Protein AF-A0A7W1BQR5-F1 (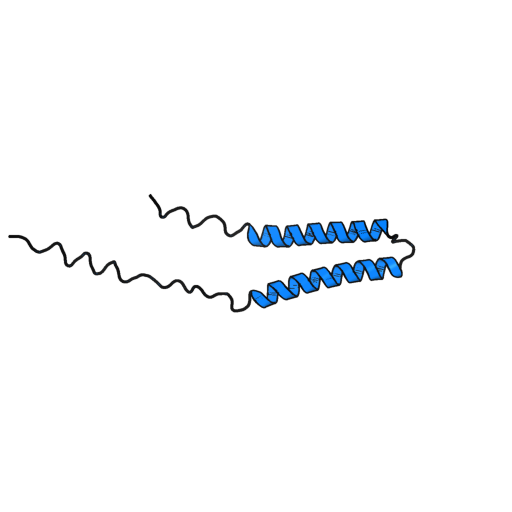afdb_monomer_lite)

Radius of gyration: 26.69 Å; chains: 1; bounding box: 59×12×80 Å

Structure (mmCIF, N/CA/C/O backbone):
data_AF-A0A7W1BQR5-F1
#
_entry.id   AF-A0A7W1BQR5-F1
#
loop_
_atom_site.group_PDB
_atom_site.id
_atom_site.type_symbol
_atom_site.label_atom_id
_atom_site.label_alt_id
_atom_site.label_comp_id
_atom_site.label_asym_id
_atom_site.label_entity_id
_atom_site.label_seq_id
_atom_site.pdbx_PDB_ins_code
_atom_site.Cartn_x
_atom_site.Cartn_y
_atom_site.Cartn_z
_atom_site.occupancy
_atom_site.B_iso_or_equiv
_atom_site.auth_seq_id
_atom_site.auth_comp_id
_atom_site.auth_asym_id
_atom_site.auth_atom_id
_atom_site.pdbx_PDB_model_num
ATOM 1 N N . MET A 1 1 ? -44.111 0.264 63.629 1.00 51.00 1 MET A N 1
ATOM 2 C CA . MET A 1 1 ? -44.619 -0.462 62.447 1.00 51.00 1 MET A CA 1
ATOM 3 C C . MET A 1 1 ? -44.496 0.475 61.256 1.00 51.00 1 MET A C 1
ATOM 5 O O . MET A 1 1 ? -45.306 1.379 61.117 1.00 51.00 1 MET A O 1
ATOM 9 N N . ALA A 1 2 ? -43.392 0.365 60.515 1.00 44.53 2 ALA A N 1
ATOM 10 C CA . ALA A 1 2 ? -43.018 1.267 59.430 1.00 44.53 2 ALA A CA 1
ATOM 11 C C . ALA A 1 2 ? -42.743 0.429 58.176 1.00 44.53 2 ALA A C 1
ATOM 13 O O . ALA A 1 2 ? -41.724 -0.246 58.097 1.00 44.53 2 ALA A O 1
ATOM 14 N N . THR A 1 3 ? -43.663 0.461 57.217 1.00 59.91 3 THR A N 1
ATOM 15 C CA . THR A 1 3 ? -43.497 -0.097 55.867 1.00 59.91 3 THR A CA 1
ATOM 16 C C . THR A 1 3 ? -43.690 1.048 54.877 1.00 59.91 3 THR A C 1
ATOM 18 O O . THR A 1 3 ? -44.745 1.213 54.274 1.00 59.91 3 THR A O 1
ATOM 21 N N . ARG A 1 4 ? -42.689 1.927 54.794 1.00 55.97 4 ARG A N 1
ATOM 22 C CA . ARG A 1 4 ? -42.625 3.031 53.821 1.00 55.97 4 ARG A CA 1
ATOM 23 C C . ARG A 1 4 ? -41.173 3.257 53.401 1.00 55.97 4 ARG A C 1
ATOM 25 O O . ARG A 1 4 ? -40.630 4.338 53.562 1.00 55.97 4 ARG A O 1
ATOM 32 N N . GLY A 1 5 ? -40.517 2.185 52.968 1.00 54.16 5 GLY A N 1
ATOM 33 C CA . GLY A 1 5 ? -39.136 2.236 52.473 1.00 54.16 5 GLY A CA 1
ATOM 34 C C . GLY A 1 5 ? -38.880 1.340 51.263 1.00 54.16 5 GLY A C 1
ATOM 35 O O . GLY A 1 5 ? -37.740 1.202 50.835 1.00 54.16 5 GLY A O 1
ATOM 36 N N . GLU A 1 6 ? -39.920 0.703 50.724 1.00 59.22 6 GLU A N 1
ATOM 37 C CA . GLU A 1 6 ? -39.771 -0.305 49.669 1.00 59.22 6 GLU A CA 1
ATOM 38 C C . GLU A 1 6 ? -40.239 0.208 48.304 1.00 59.22 6 GLU A C 1
ATOM 40 O O . GLU A 1 6 ? -39.692 -0.207 47.292 1.00 59.22 6 GLU A O 1
ATOM 45 N N . ASN A 1 7 ? -41.148 1.190 48.268 1.00 59.38 7 ASN A N 1
ATOM 46 C CA . ASN A 1 7 ? -41.784 1.628 47.022 1.00 59.38 7 ASN A CA 1
ATOM 47 C C . ASN A 1 7 ? -40.962 2.646 46.200 1.00 59.38 7 ASN A C 1
ATOM 49 O O . ASN A 1 7 ? -41.275 2.901 45.044 1.00 59.38 7 ASN A O 1
ATOM 53 N N . GLU A 1 8 ? -39.899 3.230 46.763 1.00 57.72 8 GLU A N 1
ATOM 54 C CA . GLU A 1 8 ? -39.029 4.188 46.052 1.00 57.72 8 GLU A CA 1
ATOM 55 C C . GLU A 1 8 ? -37.842 3.527 45.336 1.00 57.72 8 GLU A C 1
ATOM 57 O O . GLU A 1 8 ? -37.199 4.163 44.507 1.00 57.72 8 GLU A O 1
ATOM 62 N N . ARG A 1 9 ? -37.570 2.238 45.586 1.00 57.38 9 ARG A N 1
ATOM 63 C CA . ARG A 1 9 ? -36.411 1.532 45.002 1.00 57.38 9 ARG A CA 1
ATOM 64 C C . ARG A 1 9 ? -36.700 0.820 43.680 1.00 57.38 9 ARG A C 1
ATOM 66 O O . ARG A 1 9 ? -35.767 0.368 43.017 1.00 57.38 9 ARG A O 1
ATOM 73 N N . ASP A 1 10 ? -37.965 0.737 43.282 1.00 55.28 10 ASP A N 1
ATOM 74 C CA . ASP A 1 10 ? -38.367 -0.006 42.083 1.00 55.28 10 ASP A CA 1
ATOM 75 C C . ASP A 1 10 ? -38.526 0.879 40.840 1.00 55.28 10 ASP A C 1
ATOM 77 O O . ASP A 1 10 ? -38.438 0.389 39.714 1.00 55.28 10 ASP A O 1
ATOM 81 N N . HIS A 1 11 ? -38.636 2.199 41.007 1.00 54.50 11 HIS A N 1
ATOM 82 C CA . HIS A 1 11 ? -38.766 3.125 39.878 1.00 54.50 11 HIS A CA 1
ATOM 83 C C . HIS A 1 11 ? -37.436 3.485 39.191 1.00 54.50 11 HIS A C 1
ATOM 85 O O . HIS A 1 11 ? -37.448 3.977 38.062 1.00 54.50 11 HIS A O 1
ATOM 91 N N . GLU A 1 12 ? -36.288 3.186 39.805 1.00 56.00 12 GLU A N 1
ATOM 92 C CA . GLU A 1 12 ? -34.965 3.489 39.235 1.00 56.00 12 GLU A CA 1
ATOM 93 C C . GLU A 1 12 ? -34.409 2.353 38.349 1.00 56.00 12 GLU A C 1
ATOM 95 O O . GLU A 1 12 ? -33.522 2.564 37.524 1.00 56.00 12 GLU A O 1
ATOM 100 N N . ARG A 1 13 ? -34.991 1.147 38.419 1.00 57.47 13 ARG A N 1
ATOM 101 C CA . ARG A 1 13 ? -34.491 -0.052 37.716 1.00 57.47 13 ARG A CA 1
ATOM 102 C C . ARG A 1 13 ? -35.036 -0.286 36.303 1.00 57.47 13 ARG A C 1
ATOM 104 O O . ARG A 1 13 ? -34.784 -1.341 35.731 1.00 57.47 13 ARG A O 1
ATOM 111 N N . VAL A 1 14 ? -35.755 0.670 35.708 1.00 58.78 14 VAL A N 1
ATOM 112 C CA . VAL A 1 14 ? -36.409 0.466 34.390 1.00 58.78 14 VAL A CA 1
ATOM 113 C C . VAL A 1 14 ? -35.995 1.495 33.332 1.00 58.78 14 VAL A C 1
ATOM 115 O O . VAL A 1 14 ? -36.577 1.573 32.255 1.00 58.78 14 VAL A O 1
ATOM 118 N N . ARG A 1 15 ? -34.923 2.260 33.561 1.00 59.22 15 ARG A N 1
ATOM 119 C CA . ARG A 1 15 ? -34.287 3.056 32.495 1.00 59.22 15 ARG A CA 1
ATOM 120 C C . ARG A 1 15 ? -32.895 2.551 32.157 1.00 59.22 15 ARG A C 1
ATOM 122 O O . ARG A 1 15 ? -31.963 3.322 31.953 1.00 59.22 15 ARG A O 1
ATOM 129 N N . GLY A 1 16 ? -32.798 1.233 31.992 1.00 55.66 16 GLY A N 1
ATOM 130 C CA . GLY A 1 16 ? -31.857 0.648 31.047 1.00 55.66 16 GLY A CA 1
ATOM 131 C C . GLY A 1 16 ? -32.209 1.159 29.655 1.00 55.66 16 GLY A C 1
ATOM 132 O O . GLY A 1 16 ? -32.945 0.517 28.912 1.00 55.66 16 GLY A O 1
ATOM 133 N N . VAL A 1 17 ? -31.734 2.362 29.332 1.00 59.06 17 VAL A N 1
ATOM 134 C CA . VAL A 1 17 ? -31.700 2.871 27.969 1.00 59.06 17 VAL A CA 1
ATOM 135 C C . VAL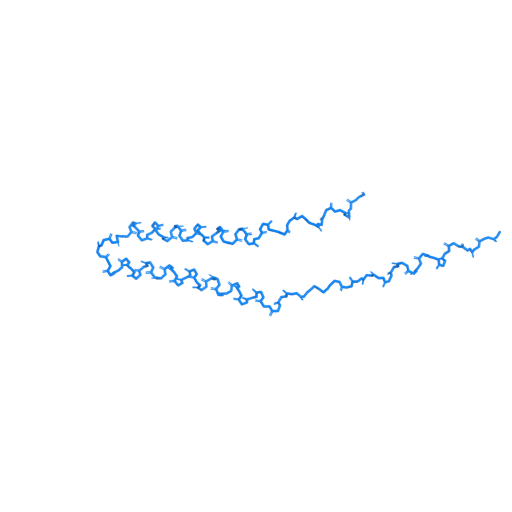 A 1 17 ? -30.931 1.826 27.181 1.00 59.06 17 VAL A C 1
ATOM 137 O O . VAL A 1 17 ? -29.716 1.690 27.334 1.00 59.06 17 VAL A O 1
ATOM 140 N N . VAL A 1 18 ? -31.662 1.045 26.389 1.00 61.59 18 VAL A N 1
ATOM 141 C CA . VAL A 1 18 ? -31.105 0.182 25.357 1.00 61.59 18 VAL A CA 1
ATOM 142 C C . VAL A 1 18 ? -30.299 1.110 24.458 1.00 61.59 18 VAL A C 1
ATOM 144 O O . VAL A 1 18 ? -30.844 1.790 23.592 1.00 61.59 18 VAL A O 1
ATOM 147 N N . ARG A 1 19 ? -28.993 1.223 24.728 1.00 61.72 19 ARG A N 1
ATOM 148 C CA . ARG A 1 19 ? -28.071 1.916 23.834 1.00 61.72 19 ARG A CA 1
ATOM 149 C C . ARG A 1 19 ? -28.170 1.166 22.507 1.00 61.72 19 ARG A C 1
ATOM 151 O O . ARG A 1 19 ? -27.981 -0.054 22.532 1.00 61.72 19 ARG A O 1
ATOM 158 N N . PRO A 1 20 ? -28.485 1.828 21.381 1.00 52.94 20 PRO A N 1
ATOM 159 C CA . PRO A 1 20 ? -28.547 1.154 20.096 1.00 52.94 20 PRO A CA 1
ATOM 160 C C . PRO A 1 20 ? -27.177 0.536 19.821 1.00 52.94 20 PRO A C 1
ATOM 162 O O . PRO A 1 20 ? -26.203 1.225 19.521 1.00 52.94 20 PRO A O 1
ATOM 165 N N . ARG A 1 21 ? -27.081 -0.783 19.987 1.00 60.88 21 ARG A N 1
ATOM 166 C CA . ARG A 1 21 ? -25.900 -1.578 19.658 1.00 60.88 21 ARG A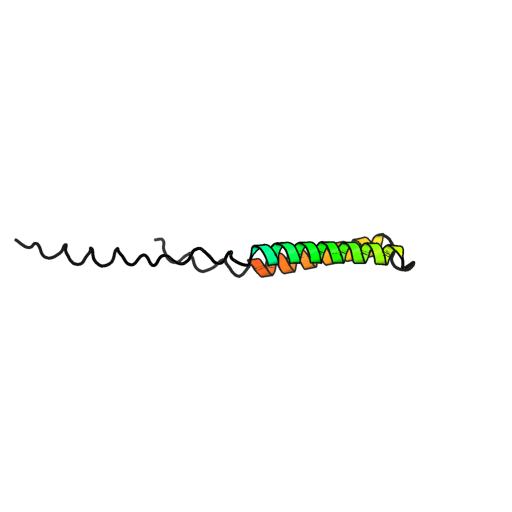 CA 1
ATOM 167 C C . ARG A 1 21 ? -25.985 -1.920 18.175 1.00 60.88 21 ARG A C 1
ATOM 169 O O . ARG A 1 21 ? -26.156 -3.070 17.800 1.00 60.88 21 ARG A O 1
ATOM 176 N N . GLY A 1 22 ? -25.987 -0.883 17.350 1.00 61.62 22 GLY A N 1
ATOM 177 C CA . GLY A 1 22 ? -26.299 -1.003 15.936 1.00 61.62 22 GLY A CA 1
ATOM 178 C C . GLY A 1 22 ? -25.907 0.263 15.206 1.00 61.62 22 GLY A C 1
ATOM 179 O O . GLY A 1 22 ? -26.743 1.101 14.909 1.00 61.62 22 GLY A O 1
ATOM 180 N N . VAL A 1 23 ? -24.614 0.407 14.939 1.00 55.72 23 VAL A N 1
ATOM 181 C CA . VAL A 1 23 ? -24.140 1.265 13.845 1.00 55.72 23 VAL A CA 1
ATOM 182 C C . VAL A 1 23 ? -23.152 0.454 13.007 1.00 55.72 23 VAL A C 1
ATOM 184 O O . VAL A 1 23 ? -22.022 0.857 12.742 1.00 55.72 23 VAL A O 1
ATOM 187 N N . ASP A 1 24 ? -23.596 -0.743 12.621 1.00 55.12 24 ASP A N 1
ATOM 188 C CA . ASP A 1 24 ? -22.925 -1.616 11.653 1.00 55.12 24 ASP A CA 1
ATOM 189 C C . ASP A 1 24 ? -23.484 -1.431 10.228 1.00 55.12 24 ASP A C 1
ATOM 191 O O . ASP A 1 24 ? -23.102 -2.149 9.311 1.00 55.12 24 ASP A O 1
ATOM 195 N N . GLU A 1 25 ? -24.343 -0.436 9.989 1.00 57.28 25 GLU A N 1
ATOM 196 C CA . GLU A 1 25 ? -25.103 -0.306 8.731 1.00 57.28 25 GLU A CA 1
ATOM 197 C C . GLU A 1 25 ? -24.301 0.277 7.552 1.00 57.28 25 GLU A C 1
ATOM 199 O O . GLU A 1 25 ? -24.810 0.442 6.447 1.00 57.28 25 GLU A O 1
ATOM 204 N N . THR A 1 26 ? -23.011 0.567 7.732 1.00 58.41 26 THR A N 1
ATOM 205 C CA . THR A 1 26 ? -22.120 0.943 6.609 1.00 58.41 26 THR A CA 1
ATOM 206 C C . THR A 1 26 ? -20.647 0.596 6.845 1.00 58.41 26 THR A C 1
ATOM 208 O O . THR A 1 26 ? -19.798 0.806 5.979 1.00 58.41 26 THR A O 1
ATOM 211 N N . LYS A 1 27 ? -20.308 0.023 8.009 1.00 53.28 27 LYS A N 1
ATOM 212 C CA . LYS A 1 27 ? -18.920 -0.267 8.417 1.00 53.28 27 LYS A CA 1
ATOM 213 C C . LYS A 1 27 ? -18.269 -1.360 7.561 1.00 53.28 27 LYS A C 1
ATOM 215 O O . LYS A 1 27 ? -17.060 -1.323 7.337 1.00 53.28 27 LYS A O 1
ATOM 220 N N . ALA A 1 28 ? -19.059 -2.305 7.049 1.00 57.66 28 ALA A N 1
ATOM 221 C CA . ALA A 1 28 ? -18.563 -3.395 6.209 1.00 57.66 28 ALA A CA 1
ATOM 222 C C . ALA A 1 28 ? -18.059 -2.913 4.834 1.00 57.66 28 ALA A C 1
ATOM 224 O O . ALA A 1 28 ? -17.065 -3.439 4.325 1.00 57.66 28 ALA A O 1
ATOM 225 N N . ALA A 1 29 ? -18.695 -1.882 4.264 1.00 58.00 29 ALA A N 1
ATOM 226 C CA . ALA A 1 29 ? -18.304 -1.324 2.972 1.00 58.00 29 ALA A CA 1
ATOM 227 C C . ALA A 1 29 ? -16.929 -0.645 3.052 1.00 58.00 29 ALA A C 1
ATOM 229 O O . ALA A 1 29 ? -16.048 -0.982 2.265 1.00 58.00 29 ALA A O 1
ATOM 230 N N . PHE A 1 30 ? -16.705 0.204 4.065 1.00 59.22 30 PHE A N 1
ATOM 231 C CA . PHE A 1 30 ? -15.407 0.856 4.297 1.00 59.22 30 PHE A CA 1
ATOM 232 C C . PHE A 1 30 ? -14.265 -0.146 4.476 1.00 59.22 30 PHE A C 1
ATOM 234 O O . PHE A 1 30 ? -13.174 0.042 3.949 1.00 59.22 30 PHE A O 1
ATOM 241 N N . LYS A 1 31 ? -14.520 -1.255 5.176 1.00 62.34 31 LYS A N 1
ATOM 242 C CA . LYS A 1 31 ? -13.504 -2.288 5.401 1.00 62.34 31 LYS A CA 1
ATOM 243 C C . LYS A 1 31 ? -13.078 -2.987 4.105 1.00 62.34 31 LYS A C 1
ATOM 245 O O . LYS A 1 31 ? -11.929 -3.403 3.987 1.00 62.34 31 LYS A O 1
ATOM 250 N N . THR A 1 32 ? -13.995 -3.121 3.149 1.00 69.25 32 THR A N 1
ATOM 251 C CA . THR A 1 32 ? -13.736 -3.790 1.868 1.00 69.25 32 THR A CA 1
ATOM 252 C C . THR A 1 32 ? -13.091 -2.833 0.869 1.00 69.25 32 THR A C 1
ATOM 254 O O . THR A 1 32 ? -12.108 -3.202 0.230 1.00 69.25 32 THR A O 1
ATOM 257 N N . THR A 1 33 ? -13.571 -1.587 0.781 1.00 74.75 33 THR A N 1
ATOM 258 C CA . THR A 1 33 ? -12.978 -0.565 -0.097 1.00 74.75 33 THR A CA 1
ATOM 259 C C . THR A 1 33 ? -11.548 -0.217 0.306 1.00 74.75 33 THR A C 1
ATOM 261 O O . THR A 1 33 ? -10.710 -0.014 -0.565 1.00 74.75 33 THR A O 1
ATOM 264 N N . GLU A 1 34 ? -11.226 -0.238 1.600 1.00 75.12 34 GLU A N 1
ATOM 265 C CA . GLU A 1 34 ? -9.866 -0.007 2.098 1.00 75.12 34 GLU A CA 1
ATOM 266 C C . GLU A 1 34 ? -8.889 -1.136 1.710 1.00 75.12 34 GLU A C 1
ATOM 268 O O . GLU A 1 34 ? -7.762 -0.872 1.293 1.00 75.12 34 GLU A O 1
ATOM 273 N N . ILE A 1 35 ? -9.323 -2.402 1.777 1.00 80.81 35 ILE A N 1
ATOM 274 C CA . ILE A 1 35 ? -8.510 -3.551 1.335 1.00 80.81 35 ILE A CA 1
ATOM 275 C C . ILE A 1 35 ? -8.319 -3.524 -0.184 1.00 80.81 35 ILE A C 1
ATOM 277 O O . ILE A 1 35 ? -7.212 -3.756 -0.668 1.00 80.81 35 ILE A O 1
ATOM 281 N N . ILE A 1 36 ? -9.378 -3.214 -0.936 1.00 82.88 36 ILE A N 1
ATOM 282 C CA . ILE A 1 36 ? -9.309 -3.091 -2.396 1.00 82.88 36 ILE A CA 1
ATOM 283 C C . ILE A 1 36 ? -8.351 -1.964 -2.789 1.00 82.88 36 ILE A C 1
ATOM 285 O O . ILE A 1 36 ? -7.536 -2.163 -3.685 1.00 82.88 36 ILE A O 1
ATOM 289 N N . ALA A 1 37 ? -8.397 -0.818 -2.104 1.00 84.94 37 ALA A N 1
ATOM 290 C CA . ALA A 1 37 ? -7.479 0.289 -2.353 1.00 84.94 37 ALA A CA 1
ATOM 291 C C . ALA A 1 37 ? -6.018 -0.124 -2.123 1.00 84.94 37 ALA A C 1
ATOM 293 O O . ALA A 1 37 ? -5.165 0.176 -2.953 1.00 84.94 37 ALA A O 1
ATOM 294 N N . TYR A 1 38 ? -5.733 -0.866 -1.048 1.00 86.69 38 TYR A N 1
ATOM 295 C CA . TYR A 1 38 ? -4.392 -1.394 -0.794 1.00 86.69 38 TYR A CA 1
ATOM 296 C C . TYR A 1 38 ? -3.927 -2.384 -1.876 1.00 86.69 38 TYR A C 1
ATOM 298 O O . TYR A 1 38 ? -2.807 -2.294 -2.370 1.00 86.69 38 TYR A O 1
ATOM 306 N N . ILE A 1 39 ? -4.786 -3.315 -2.296 1.00 89.38 39 ILE A N 1
ATOM 307 C CA . ILE A 1 39 ? -4.437 -4.265 -3.363 1.00 89.38 39 ILE A CA 1
ATOM 308 C C . ILE A 1 39 ? -4.210 -3.527 -4.689 1.00 89.38 39 ILE A C 1
ATOM 310 O O . ILE A 1 39 ? -3.242 -3.815 -5.391 1.00 89.38 39 ILE A O 1
ATOM 314 N N . ALA A 1 40 ? -5.059 -2.551 -5.018 1.00 91.12 40 ALA A N 1
ATOM 315 C CA . ALA A 1 40 ? -4.935 -1.755 -6.233 1.00 91.12 40 ALA A CA 1
ATOM 316 C C . ALA A 1 40 ? -3.611 -0.975 -6.281 1.00 91.12 40 ALA A C 1
ATOM 318 O O . ALA A 1 40 ? -2.972 -0.932 -7.332 1.00 91.12 40 ALA A O 1
ATOM 319 N N . THR A 1 41 ? -3.155 -0.406 -5.158 1.00 90.25 41 THR A N 1
ATOM 320 C CA . THR A 1 41 ? -1.865 0.301 -5.110 1.00 90.25 41 THR A CA 1
ATOM 321 C C . THR A 1 41 ? -0.678 -0.648 -5.237 1.00 90.25 41 THR A C 1
ATOM 323 O O . THR A 1 41 ? 0.248 -0.344 -5.985 1.00 90.25 41 THR A O 1
ATOM 326 N N . VAL A 1 42 ? -0.716 -1.824 -4.600 1.00 92.06 42 VAL A N 1
ATOM 327 C CA . VAL A 1 42 ? 0.324 -2.857 -4.768 1.00 92.06 42 VAL A CA 1
ATOM 328 C C . VAL A 1 42 ? 0.419 -3.311 -6.226 1.00 92.06 42 VAL A C 1
ATOM 330 O O . VAL A 1 42 ? 1.513 -3.356 -6.787 1.00 92.06 42 VAL A O 1
ATOM 333 N N . VAL A 1 43 ? -0.718 -3.593 -6.871 1.00 93.94 43 VAL A N 1
ATOM 334 C CA . VAL A 1 43 ? -0.760 -3.950 -8.299 1.00 93.94 43 VAL A CA 1
ATOM 335 C C . VAL A 1 43 ? -0.213 -2.812 -9.164 1.00 93.94 43 VAL A C 1
ATOM 337 O O . VAL A 1 43 ? 0.572 -3.071 -10.072 1.00 93.94 43 VAL A O 1
ATOM 340 N N . GLY A 1 44 ? -0.553 -1.557 -8.857 1.00 92.19 44 GLY A N 1
ATOM 341 C CA . GLY A 1 44 ? -0.011 -0.383 -9.543 1.00 92.19 44 GLY A CA 1
ATOM 342 C C . GLY A 1 44 ? 1.518 -0.293 -9.473 1.00 92.19 44 GLY A C 1
ATOM 343 O O . GLY A 1 44 ? 2.152 -0.055 -10.497 1.00 92.19 44 GLY A O 1
ATOM 344 N N . VAL A 1 45 ? 2.122 -0.557 -8.308 1.00 91.75 45 VAL A N 1
ATOM 345 C CA . VAL A 1 45 ? 3.591 -0.588 -8.153 1.00 91.75 45 VAL A CA 1
ATOM 346 C C . VAL A 1 45 ? 4.218 -1.711 -8.976 1.00 91.75 45 VAL A C 1
ATOM 348 O O . VAL A 1 45 ? 5.243 -1.499 -9.619 1.00 91.75 45 VAL A O 1
ATOM 351 N N . LEU A 1 46 ? 3.599 -2.894 -9.006 1.00 91.50 46 LEU A N 1
ATOM 352 C CA . LEU A 1 46 ? 4.093 -4.009 -9.818 1.00 91.50 46 LEU A CA 1
ATOM 353 C C . LEU A 1 46 ? 3.998 -3.717 -11.319 1.00 91.50 46 LEU A C 1
ATOM 355 O O . LEU A 1 46 ? 4.900 -4.088 -12.064 1.00 91.50 46 LEU A O 1
ATOM 359 N N . ILE A 1 47 ? 2.934 -3.043 -11.762 1.00 92.00 47 ILE A N 1
ATOM 360 C CA . ILE A 1 47 ? 2.796 -2.589 -13.151 1.00 92.00 47 ILE A CA 1
ATOM 361 C C . ILE A 1 47 ? 3.864 -1.540 -13.469 1.00 92.00 47 ILE A C 1
ATOM 363 O O . ILE A 1 47 ? 4.532 -1.657 -14.492 1.00 92.00 47 ILE A O 1
ATOM 367 N N . ALA A 1 48 ? 4.078 -0.559 -12.589 1.00 89.94 48 ALA A N 1
ATOM 368 C CA . ALA A 1 48 ? 5.120 0.449 -12.765 1.00 89.94 48 ALA A CA 1
ATOM 369 C C . ALA A 1 48 ? 6.509 -0.196 -12.897 1.00 89.94 48 ALA A C 1
ATOM 371 O O . ALA A 1 48 ? 7.224 0.100 -13.846 1.00 89.94 48 ALA A O 1
ATOM 372 N N . ALA A 1 49 ? 6.834 -1.167 -12.039 1.00 90.75 49 ALA A N 1
ATOM 373 C CA . ALA A 1 49 ? 8.103 -1.901 -12.077 1.00 90.75 49 ALA A CA 1
ATOM 374 C C . ALA A 1 49 ? 8.273 -2.795 -13.320 1.00 90.75 49 ALA A C 1
ATOM 376 O O . ALA A 1 49 ? 9.354 -3.313 -13.580 1.00 90.75 49 ALA A O 1
ATOM 377 N N . LYS A 1 50 ? 7.195 -3.041 -14.074 1.00 90.12 50 LYS A N 1
ATOM 378 C CA . LYS A 1 50 ? 7.246 -3.766 -15.350 1.00 90.12 50 LYS A CA 1
ATOM 379 C C . LYS A 1 50 ? 7.418 -2.858 -16.560 1.00 90.12 50 LYS A C 1
ATOM 381 O O . LYS A 1 50 ? 7.825 -3.364 -17.600 1.00 90.12 50 LYS A O 1
ATOM 386 N N . ILE A 1 51 ? 7.053 -1.584 -16.448 1.00 93.06 51 ILE A N 1
ATOM 387 C CA . ILE A 1 51 ? 7.059 -0.628 -17.564 1.00 93.06 51 ILE A CA 1
ATOM 388 C C . ILE A 1 51 ? 8.267 0.310 -17.475 1.00 93.06 51 ILE A C 1
ATOM 390 O O . ILE A 1 51 ? 8.768 0.747 -18.506 1.00 93.06 51 ILE A O 1
ATOM 394 N N . ASP A 1 52 ? 8.718 0.629 -16.263 1.00 89.88 52 ASP A N 1
ATOM 395 C CA . ASP A 1 52 ? 9.835 1.534 -16.015 1.00 89.88 52 ASP A CA 1
ATOM 396 C C . ASP A 1 52 ? 11.136 0.755 -15.780 1.00 89.88 52 ASP A C 1
ATOM 398 O O . ASP A 1 52 ? 11.291 0.077 -14.764 1.00 89.88 52 ASP A O 1
ATOM 402 N N . ASP A 1 53 ? 12.092 0.899 -16.702 1.00 84.12 53 ASP A N 1
ATOM 403 C CA . ASP A 1 53 ? 13.432 0.306 -16.599 1.00 84.12 53 ASP A CA 1
ATOM 404 C C . ASP A 1 53 ? 14.249 0.878 -15.422 1.00 84.12 53 ASP A C 1
ATOM 406 O O . ASP A 1 53 ? 15.238 0.279 -14.997 1.00 84.12 53 ASP A O 1
ATOM 410 N N . GLY A 1 54 ? 13.848 2.035 -14.883 1.00 86.25 54 GLY A N 1
ATOM 411 C CA . GLY A 1 54 ? 14.441 2.653 -13.699 1.00 86.25 54 GLY A CA 1
ATOM 412 C C . GLY A 1 54 ? 13.911 2.105 -12.372 1.00 86.25 54 GLY A C 1
ATOM 413 O O . GLY A 1 54 ? 14.515 2.368 -11.329 1.00 86.25 54 GLY A O 1
ATOM 414 N N . LEU A 1 55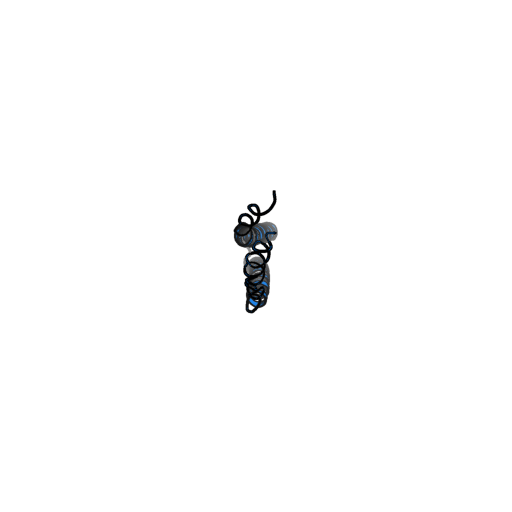 ? 12.812 1.343 -12.386 1.00 89.38 55 LEU A N 1
ATOM 415 C CA . LEU A 1 55 ? 12.198 0.777 -11.187 1.00 89.38 55 LEU A CA 1
ATOM 416 C C . LEU A 1 55 ? 12.460 -0.729 -11.108 1.00 89.38 55 LEU A C 1
ATOM 418 O O . LEU A 1 55 ? 11.647 -1.559 -11.513 1.00 89.38 55 LEU A O 1
ATOM 422 N N . ASP A 1 56 ? 13.615 -1.078 -10.545 1.00 87.94 56 ASP A N 1
ATOM 423 C CA . ASP A 1 56 ? 14.026 -2.464 -10.367 1.00 87.94 56 ASP A CA 1
ATOM 424 C C . ASP A 1 56 ? 13.185 -3.210 -9.309 1.00 87.94 56 ASP A C 1
ATOM 426 O O . ASP A 1 56 ? 12.370 -2.647 -8.568 1.00 87.94 56 ASP A O 1
ATOM 430 N N . GLY A 1 57 ? 13.397 -4.526 -9.211 1.00 85.12 57 GLY A N 1
ATOM 431 C CA . GLY A 1 57 ? 12.684 -5.361 -8.244 1.00 85.12 57 GLY A CA 1
ATOM 432 C C . GLY A 1 57 ? 12.885 -4.904 -6.793 1.00 85.12 57 GLY A C 1
ATOM 433 O O . GLY A 1 57 ? 11.941 -4.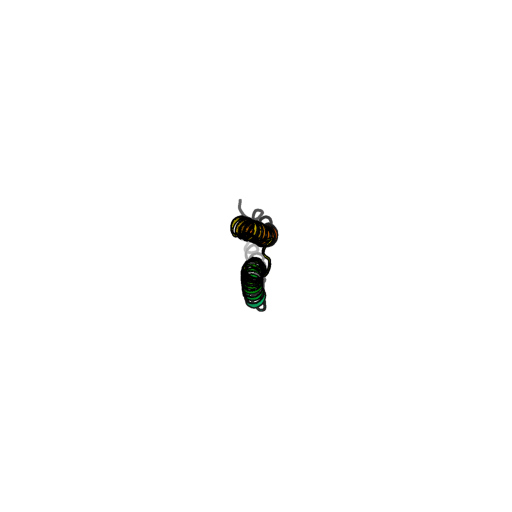957 -6.005 1.00 85.12 57 GLY A O 1
ATOM 434 N N . GLY A 1 58 ? 14.081 -4.423 -6.438 1.00 89.25 58 GLY A N 1
ATOM 435 C CA . GLY A 1 58 ? 14.373 -3.906 -5.100 1.00 89.25 58 GLY A CA 1
ATOM 436 C C . GLY A 1 58 ? 13.572 -2.644 -4.770 1.00 89.25 58 GLY A C 1
ATOM 437 O O . GLY A 1 58 ? 12.948 -2.560 -3.705 1.00 89.25 58 GLY A O 1
ATOM 438 N N . GLY A 1 59 ? 13.522 -1.688 -5.698 1.00 88.88 59 GLY A N 1
ATOM 439 C CA . GLY A 1 59 ? 12.719 -0.472 -5.595 1.00 88.88 59 GLY A CA 1
ATOM 440 C C . GLY A 1 59 ? 11.224 -0.774 -5.491 1.00 88.88 59 GLY A C 1
ATOM 441 O O . GLY A 1 59 ? 10.544 -0.233 -4.616 1.00 88.88 59 GLY A O 1
ATOM 442 N N . ALA A 1 60 ? 10.723 -1.718 -6.292 1.00 90.31 60 ALA A N 1
ATOM 443 C CA . ALA A 1 60 ? 9.328 -2.151 -6.243 1.00 90.31 60 ALA A CA 1
ATOM 444 C C . ALA A 1 60 ? 8.941 -2.718 -4.865 1.00 90.31 60 ALA A C 1
ATOM 446 O O . ALA A 1 60 ? 7.946 -2.300 -4.269 1.00 90.31 60 ALA A O 1
ATOM 447 N N . TRP A 1 61 ? 9.754 -3.620 -4.306 1.00 90.50 61 TRP A N 1
ATOM 448 C CA . TRP A 1 61 ? 9.510 -4.184 -2.973 1.00 90.50 61 TRP A CA 1
ATOM 449 C C . TRP A 1 61 ? 9.632 -3.150 -1.852 1.00 90.50 61 TRP A C 1
ATOM 451 O O . TRP A 1 61 ? 8.890 -3.216 -0.867 1.00 90.50 61 TRP A O 1
ATOM 461 N N . THR A 1 62 ? 10.515 -2.164 -2.012 1.00 92.44 62 THR A N 1
ATOM 462 C CA . THR A 1 62 ? 10.637 -1.040 -1.075 1.00 92.44 62 THR A CA 1
ATOM 463 C C . THR A 1 62 ? 9.351 -0.213 -1.048 1.00 92.44 62 THR A C 1
ATOM 465 O O . THR A 1 62 ? 8.809 0.047 0.028 1.00 92.44 62 THR A O 1
ATOM 468 N N . LEU A 1 63 ? 8.800 0.125 -2.219 1.00 91.31 63 LEU A N 1
ATOM 469 C CA . LEU A 1 63 ? 7.523 0.837 -2.335 1.00 91.31 63 LEU A CA 1
ATOM 470 C C . LEU A 1 63 ? 6.353 0.024 -1.763 1.00 91.31 63 LEU A C 1
ATOM 472 O O . LEU A 1 63 ? 5.529 0.572 -1.033 1.00 91.31 63 LEU A O 1
ATOM 476 N N . ILE A 1 64 ? 6.300 -1.287 -2.021 1.00 93.31 64 ILE A N 1
ATOM 477 C CA . ILE A 1 64 ? 5.276 -2.182 -1.451 1.00 93.31 64 ILE A CA 1
ATOM 478 C C . ILE A 1 64 ? 5.370 -2.227 0.080 1.00 93.31 64 ILE A C 1
ATOM 480 O O . ILE A 1 64 ? 4.354 -2.167 0.775 1.00 93.31 64 ILE A O 1
ATOM 484 N N . THR A 1 65 ? 6.581 -2.291 0.631 1.00 91.81 65 THR A N 1
ATOM 485 C CA . THR A 1 65 ? 6.791 -2.295 2.086 1.00 91.81 65 THR A CA 1
ATOM 486 C C . THR A 1 65 ? 6.364 -0.963 2.701 1.00 91.81 65 THR A C 1
ATOM 488 O O . THR A 1 65 ? 5.653 -0.951 3.706 1.00 91.81 65 THR A O 1
ATOM 491 N N . ALA A 1 66 ? 6.709 0.162 2.070 1.00 91.38 66 ALA A N 1
ATOM 492 C CA . ALA A 1 66 ? 6.262 1.487 2.492 1.00 91.38 66 ALA A CA 1
ATOM 493 C C . ALA A 1 66 ? 4.727 1.621 2.443 1.00 91.38 66 ALA A C 1
ATOM 495 O O . ALA A 1 66 ? 4.126 2.105 3.403 1.00 91.38 66 ALA A O 1
ATOM 496 N N . LEU A 1 67 ? 4.078 1.118 1.384 1.00 90.56 67 LEU A N 1
ATOM 497 C CA . LEU A 1 67 ? 2.615 1.031 1.286 1.00 90.56 67 LEU A CA 1
ATOM 498 C C . LEU A 1 67 ? 2.020 0.181 2.412 1.00 90.56 67 LEU A C 1
ATOM 500 O O . LEU A 1 67 ? 1.008 0.560 2.998 1.00 90.56 67 LEU A O 1
ATOM 504 N N . THR A 1 68 ? 2.656 -0.943 2.746 1.00 87.62 68 THR A N 1
ATOM 505 C CA . THR A 1 68 ? 2.230 -1.818 3.848 1.00 87.62 68 THR A CA 1
ATOM 506 C C . THR A 1 68 ? 2.284 -1.077 5.181 1.00 87.62 68 THR A C 1
ATOM 508 O O . THR A 1 68 ? 1.324 -1.116 5.947 1.00 87.62 68 THR A O 1
ATOM 511 N N . ILE A 1 69 ? 3.377 -0.361 5.455 1.00 85.88 69 ILE A N 1
ATOM 512 C CA . ILE A 1 69 ? 3.518 0.453 6.668 1.00 85.88 69 ILE A CA 1
ATOM 513 C C . ILE A 1 69 ? 2.443 1.544 6.695 1.00 85.88 69 ILE A C 1
ATOM 515 O O . ILE A 1 69 ? 1.762 1.692 7.706 1.00 85.88 69 ILE A O 1
ATOM 519 N N . GLY A 1 70 ? 2.231 2.254 5.583 1.00 85.69 70 GLY A N 1
ATOM 520 C CA . GLY A 1 70 ? 1.170 3.252 5.450 1.00 85.69 70 GLY A CA 1
ATOM 521 C C . GLY A 1 70 ? -0.215 2.672 5.747 1.00 85.69 70 GLY A C 1
ATOM 522 O O . GLY A 1 70 ? -0.960 3.242 6.539 1.00 85.69 70 GLY A O 1
ATOM 523 N N . TYR A 1 71 ? -0.521 1.487 5.209 1.00 85.19 71 TYR A N 1
ATOM 524 C CA . TYR A 1 71 ? -1.763 0.769 5.491 1.00 85.19 71 TYR A CA 1
ATOM 525 C C . TYR A 1 71 ? -1.896 0.414 6.975 1.00 85.19 71 TYR A C 1
ATOM 527 O O . TYR A 1 71 ? -2.933 0.674 7.583 1.00 85.19 71 TYR A O 1
ATOM 535 N N . LEU A 1 72 ? -0.846 -0.138 7.588 1.00 81.69 72 LEU A N 1
ATOM 536 C CA . LEU A 1 72 ? -0.843 -0.478 9.012 1.00 81.69 72 LEU A CA 1
ATOM 537 C C . LEU A 1 72 ? -1.031 0.759 9.897 1.00 81.69 72 LEU A C 1
ATOM 539 O O . LEU A 1 72 ? -1.756 0.686 10.889 1.00 81.69 72 LEU A O 1
ATOM 543 N N . VAL A 1 73 ? -0.437 1.894 9.524 1.00 78.81 73 VAL A N 1
ATOM 544 C CA . VAL A 1 73 ? -0.606 3.176 10.220 1.00 78.81 73 VAL A CA 1
ATOM 545 C C . VAL A 1 73 ? -2.034 3.694 10.061 1.00 78.81 73 VAL A C 1
ATOM 547 O O . VAL A 1 73 ? -2.671 3.995 11.070 1.00 78.81 73 VAL A O 1
ATOM 550 N N . SER A 1 74 ? -2.586 3.721 8.844 1.00 78.69 74 SER A N 1
ATOM 551 C CA . SER A 1 74 ? -3.991 4.080 8.598 1.00 78.69 74 SER A CA 1
ATOM 552 C C . SER A 1 74 ? -4.947 3.206 9.413 1.00 78.69 74 SER A C 1
ATOM 554 O O . SER A 1 74 ? -5.877 3.717 10.036 1.00 78.69 74 SER A O 1
ATOM 556 N N . ARG A 1 75 ? -4.667 1.900 9.507 1.00 71.62 75 ARG A N 1
ATOM 557 C CA . ARG A 1 75 ? -5.480 0.940 10.265 1.00 71.62 75 ARG A CA 1
ATOM 558 C C . ARG A 1 75 ? -5.318 1.070 11.783 1.00 71.62 75 ARG A C 1
ATOM 560 O O . ARG A 1 75 ? -6.270 0.836 12.529 1.00 71.62 75 ARG A O 1
ATOM 567 N N . GLY A 1 76 ? -4.113 1.401 12.248 1.00 62.50 76 GLY A N 1
ATOM 568 C CA . GLY A 1 76 ? -3.763 1.550 13.662 1.00 62.50 76 GLY A CA 1
ATOM 569 C C . GLY A 1 76 ? -4.283 2.855 14.262 1.00 62.50 76 GLY A C 1
ATOM 570 O O . GLY A 1 76 ? -4.884 2.838 15.336 1.00 62.50 76 GLY A O 1
ATOM 571 N N . LEU A 1 77 ? -4.139 3.967 13.535 1.00 58.81 77 LEU A N 1
ATOM 572 C CA . LEU A 1 77 ? -4.691 5.269 13.919 1.00 58.81 77 LEU A CA 1
ATOM 573 C C . LEU A 1 77 ? -6.224 5.261 13.905 1.00 58.81 77 LEU A C 1
ATOM 575 O O . LEU A 1 77 ? -6.846 5.799 14.816 1.00 58.81 77 LEU A O 1
ATOM 579 N N . ALA A 1 78 ? -6.849 4.563 12.952 1.00 58.19 78 ALA A N 1
ATOM 580 C CA . ALA A 1 78 ? -8.304 4.409 12.920 1.00 58.19 78 ALA A CA 1
ATOM 581 C C . ALA A 1 78 ? -8.875 3.634 14.128 1.00 58.19 78 ALA A C 1
ATOM 583 O O . ALA A 1 78 ? -10.071 3.729 14.407 1.00 58.19 78 ALA A O 1
ATOM 584 N N . LYS A 1 79 ? -8.046 2.869 14.859 1.00 54.72 79 LYS A N 1
ATOM 585 C CA . LYS A 1 79 ? -8.475 2.019 15.984 1.00 54.72 79 LYS A CA 1
ATOM 586 C C . LYS A 1 79 ? -7.984 2.484 17.362 1.00 54.72 79 LYS A C 1
ATOM 588 O O . LYS A 1 79 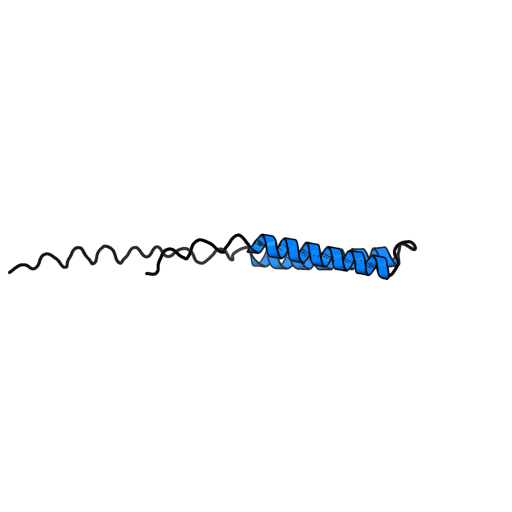? -8.455 1.964 18.372 1.00 54.72 79 LYS A O 1
ATOM 593 N N . SER A 1 80 ? -7.081 3.462 17.446 1.00 55.56 80 SER A N 1
ATOM 594 C CA . SER A 1 80 ? -6.571 3.963 18.735 1.00 55.56 80 SER A CA 1
ATOM 595 C C . SER A 1 80 ? -7.542 4.908 19.461 1.00 55.56 80 SER A C 1
ATOM 597 O O . SER A 1 80 ? -7.384 5.140 20.657 1.00 55.56 80 SER A O 1
ATOM 599 N N . GLY A 1 81 ? -8.598 5.383 18.792 1.00 53.19 81 GLY A N 1
ATOM 600 C CA . GLY A 1 81 ? -9.594 6.297 19.366 1.00 53.19 81 GLY A CA 1
ATOM 601 C C . GLY A 1 81 ? -10.655 5.679 20.293 1.00 53.19 81 GLY A C 1
ATOM 602 O O . GLY A 1 81 ? -11.480 6.421 20.816 1.00 53.19 81 GLY A O 1
ATOM 603 N N . SER A 1 82 ? -10.684 4.357 20.520 1.00 51.88 82 SER A N 1
ATOM 604 C CA . SER A 1 82 ? -11.798 3.696 21.235 1.00 51.88 82 SER A CA 1
ATOM 605 C C . SER A 1 82 ? -11.410 2.956 22.523 1.00 51.88 82 SER A C 1
ATOM 607 O O . SER A 1 82 ? -12.040 1.953 22.855 1.00 51.88 82 SER A O 1
ATOM 609 N N . LYS A 1 83 ? -10.367 3.394 23.243 1.00 55.28 83 LYS A N 1
ATOM 610 C CA . LYS A 1 83 ? -9.895 2.707 24.466 1.00 55.28 83 LYS A CA 1
ATOM 611 C C . LYS A 1 83 ? -10.010 3.485 25.780 1.00 55.28 83 LYS A C 1
ATOM 613 O O . LYS A 1 83 ? -9.400 3.079 26.762 1.00 55.28 83 LYS A O 1
ATOM 618 N N . HIS A 1 84 ? -10.808 4.549 25.868 1.00 49.94 84 HIS A N 1
ATOM 619 C CA . HIS A 1 84 ? -11.055 5.140 27.188 1.00 49.94 84 HIS A CA 1
ATOM 620 C C . HIS A 1 84 ? -12.432 5.789 27.330 1.00 49.94 84 HIS A C 1
ATOM 622 O O . HIS A 1 84 ? -12.581 7.005 27.224 1.00 49.94 84 HIS A O 1
ATOM 628 N N . ARG A 1 85 ? -13.456 4.961 27.571 1.00 53.75 85 ARG A N 1
ATOM 629 C CA . ARG A 1 85 ? -14.689 5.381 28.260 1.00 53.75 85 ARG A CA 1
ATOM 630 C C . ARG A 1 85 ? -15.506 4.193 28.780 1.00 53.75 85 ARG A C 1
ATOM 632 O O . ARG A 1 85 ? -16.724 4.197 28.702 1.00 53.75 85 ARG A O 1
ATOM 639 N N . GLU A 1 86 ? -14.828 3.179 29.302 1.00 55.81 86 GLU A N 1
ATOM 640 C CA . GLU A 1 86 ? -15.472 2.095 30.054 1.00 55.81 86 GLU A CA 1
ATOM 641 C C . GLU A 1 86 ? -14.478 1.589 31.101 1.00 55.81 86 GLU A C 1
ATOM 643 O O . GLU A 1 86 ? -14.007 0.465 31.055 1.00 55.81 86 GLU A O 1
ATOM 648 N N . ASP A 1 87 ? -14.052 2.506 31.970 1.00 52.34 87 ASP A N 1
ATOM 649 C CA . ASP A 1 87 ? -13.350 2.166 33.212 1.00 52.34 87 ASP A CA 1
ATOM 650 C C . ASP A 1 87 ? -13.732 3.175 34.309 1.00 52.34 87 ASP A C 1
ATOM 652 O O . ASP A 1 87 ? -12.901 3.780 34.980 1.00 52.34 87 ASP A O 1
ATOM 656 N N . ARG A 1 88 ? -15.036 3.477 34.400 1.00 55.53 88 ARG A N 1
ATOM 657 C CA . ARG A 1 88 ? -15.605 4.314 35.470 1.00 55.53 88 ARG A CA 1
ATOM 658 C C . ARG A 1 88 ? -16.833 3.686 36.121 1.00 55.53 88 ARG A C 1
ATOM 660 O O . ARG A 1 88 ? -17.599 4.401 36.740 1.00 55.53 88 ARG A O 1
ATOM 667 N N . ASP A 1 89 ? -17.027 2.380 35.985 1.00 60.06 89 ASP A N 1
ATOM 668 C CA . ASP A 1 89 ? -18.208 1.719 36.545 1.00 60.06 89 ASP A CA 1
ATOM 669 C C . ASP A 1 89 ? -17.880 0.303 37.048 1.00 60.06 89 ASP A C 1
ATOM 671 O O . ASP A 1 89 ? -18.596 -0.632 36.725 1.00 60.06 89 ASP A O 1
ATOM 675 N N . THR A 1 90 ? -16.803 0.125 37.827 1.00 55.88 90 THR A N 1
ATOM 676 C CA . THR A 1 90 ? -16.654 -1.021 38.754 1.00 55.88 90 THR A CA 1
ATOM 677 C C . THR A 1 90 ? -15.501 -0.796 39.742 1.00 55.88 90 THR A C 1
ATOM 679 O O . THR A 1 90 ? -14.358 -1.130 39.437 1.00 55.88 90 THR A O 1
ATOM 682 N N . ILE A 1 91 ? -15.801 -0.204 40.903 1.00 50.28 91 ILE A N 1
ATOM 683 C CA . ILE A 1 91 ? -15.692 -0.744 42.284 1.00 50.28 91 ILE A CA 1
ATOM 684 C C . ILE A 1 91 ? -16.045 0.387 43.257 1.00 50.28 91 ILE A C 1
ATOM 686 O O . ILE A 1 91 ? -15.466 1.488 43.125 1.00 50.28 91 ILE A O 1
#

Secondary structure (DSSP, 8-state):
----SSTTSSSSTT----------TTHHHHHHHHHHHHHHHHHHHHHHHHH-TTS-HHHHHHHHHHHHHHHHHHHHHTTGGGSSSSSSS--

Sequence (91 aa):
MATRGENERDHERVRGVVRPRGVDETKAAFKTTEIIAYIATVVGVLIAAKIDDGLDGGGAWTLITALTIGYLVSRGLAKSGSKHREDRDTI

pLDDT: mean 71.26, std 16.03, range [44.53, 93.94]

Foldseek 3Di:
DDDDPPVVVPVVPPPPPPPPPDPPPCVVVVVVVLVVVLVVVLVVLVVCCVPDPVCDPVNSVVVNVVSVVVSVCVVVVVPPPPPPDPPPPDD